Protein AF-A0A359HFS1-F1 (afdb_monomer)

Secondary structure (DSSP, 8-state):
-B-TTT--B----PPP--S-EEEEEEEE-TT--EE--S--TTHHHHHHHSSSEEEEEEEE--HHHHTT--

Solvent-accessible surface area (backbone atoms only — not comparable to full-atom values): 4448 Å² total; per-residue (Å²): 86,70,37,92,86,79,67,51,80,43,91,80,81,81,81,78,69,43,71,63,27,79,49,80,29,57,35,26,28,92,88,65,53,69,42,65,87,69,89,57,82,63,54,62,60,46,44,72,42,21,78,38,72,47,80,46,56,78,34,82,47,54,65,72,62,58,60,75,72,114

Structure (mmCIF, N/CA/C/O backbone):
data_AF-A0A359HFS1-F1
#
_entry.id   AF-A0A359HFS1-F1
#
loop_
_atom_site.group_PDB
_atom_site.id
_atom_site.type_symbol
_atom_site.label_atom_id
_atom_site.label_alt_id
_atom_site.label_comp_id
_atom_site.label_asym_id
_atom_site.label_entity_id
_atom_site.label_seq_id
_atom_site.pdbx_PDB_ins_code
_atom_site.Cartn_x
_atom_site.Cartn_y
_atom_site.Cartn_z
_atom_site.occupancy
_atom_site.B_iso_or_equiv
_atom_site.auth_seq_id
_atom_site.auth_comp_id
_atom_site.auth_asym_id
_atom_site.auth_atom_id
_atom_site.pdbx_PDB_model_num
ATOM 1 N N . MET A 1 1 ? 12.327 -1.719 -27.552 1.00 88.31 1 MET A N 1
ATOM 2 C CA . MET A 1 1 ? 12.994 -0.406 -27.434 1.00 88.31 1 MET A CA 1
ATOM 3 C C . MET A 1 1 ? 14.469 -0.694 -27.358 1.00 88.31 1 MET A C 1
ATOM 5 O O . MET A 1 1 ? 14.836 -1.600 -26.620 1.00 88.31 1 MET A O 1
ATOM 9 N N . THR A 1 2 ? 15.271 0.035 -28.119 1.00 96.00 2 THR A N 1
ATOM 10 C CA . THR A 1 2 ? 16.719 -0.160 -28.129 1.00 96.00 2 THR A CA 1
ATOM 11 C C . THR A 1 2 ? 17.320 0.440 -26.861 1.00 96.00 2 THR A C 1
ATOM 13 O O . THR A 1 2 ? 17.074 1.611 -26.555 1.00 96.00 2 THR A O 1
ATOM 16 N N . ASP A 1 3 ? 18.050 -0.371 -26.097 1.00 95.12 3 ASP A N 1
ATOM 17 C CA . ASP A 1 3 ? 18.757 0.059 -24.891 1.00 95.12 3 ASP A CA 1
ATOM 18 C C . ASP A 1 3 ? 19.918 1.002 -25.267 1.00 95.12 3 ASP A C 1
ATOM 20 O O . ASP A 1 3 ? 20.801 0.596 -26.026 1.00 95.12 3 ASP A O 1
ATOM 24 N N . PRO A 1 4 ? 19.963 2.247 -24.747 1.00 94.81 4 PRO A N 1
ATOM 25 C CA . PRO A 1 4 ? 21.027 3.193 -25.074 1.00 94.81 4 PR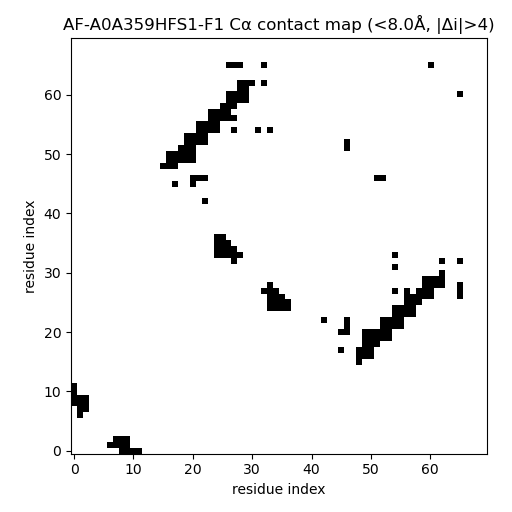O A CA 1
ATOM 26 C C . PRO A 1 4 ? 22.418 2.794 -24.551 1.00 94.81 4 PRO A C 1
ATOM 28 O O . PRO A 1 4 ? 23.397 3.416 -24.961 1.00 94.81 4 PRO A O 1
ATOM 31 N N . PHE A 1 5 ? 22.532 1.806 -23.655 1.00 95.38 5 PHE A N 1
ATOM 32 C CA . PHE A 1 5 ? 23.816 1.372 -23.095 1.00 95.38 5 PHE A CA 1
ATOM 33 C C . PHE A 1 5 ? 24.408 0.155 -23.810 1.00 95.38 5 PHE A C 1
ATOM 35 O O . PHE A 1 5 ? 25.615 0.121 -24.046 1.00 95.38 5 PHE A O 1
ATOM 42 N N . THR A 1 6 ? 23.580 -0.836 -24.150 1.00 95.81 6 THR A N 1
ATOM 43 C CA . THR A 1 6 ? 24.038 -2.086 -24.786 1.00 95.81 6 THR A CA 1
ATOM 44 C C . THR A 1 6 ? 23.763 -2.147 -26.288 1.00 95.81 6 THR A C 1
ATOM 46 O O . THR A 1 6 ? 24.468 -2.855 -27.000 1.00 95.81 6 THR A O 1
ATOM 49 N N . GLY A 1 7 ? 22.780 -1.390 -26.788 1.00 96.12 7 GLY A N 1
ATOM 50 C CA . GLY A 1 7 ? 22.295 -1.487 -28.166 1.00 96.12 7 GLY A CA 1
ATOM 51 C C . GLY A 1 7 ? 21.334 -2.654 -28.417 1.00 96.12 7 GLY A C 1
ATOM 52 O O . GLY A 1 7 ? 20.850 -2.790 -29.540 1.00 96.12 7 GLY A O 1
ATOM 53 N N . ASP A 1 8 ? 21.032 -3.467 -27.399 1.00 97.56 8 ASP A N 1
ATOM 54 C CA . ASP A 1 8 ? 20.106 -4.594 -27.511 1.00 97.56 8 ASP A CA 1
ATOM 55 C C . ASP A 1 8 ? 18.641 -4.130 -27.538 1.00 97.56 8 ASP A C 1
ATOM 57 O O . ASP A 1 8 ? 18.259 -3.121 -26.931 1.00 97.56 8 ASP A O 1
ATOM 61 N N . ASP A 1 9 ? 17.787 -4.905 -28.205 1.00 97.00 9 ASP A N 1
ATOM 62 C CA . ASP A 1 9 ? 16.347 -4.666 -28.219 1.00 97.00 9 ASP A CA 1
ATOM 63 C C . ASP A 1 9 ? 15.649 -5.365 -27.046 1.00 97.00 9 ASP A C 1
ATOM 65 O O . ASP A 1 9 ? 15.607 -6.592 -26.955 1.00 97.00 9 ASP A O 1
ATOM 69 N N . TRP A 1 10 ? 15.012 -4.569 -26.183 1.00 96.19 10 TRP A N 1
ATOM 70 C CA . TRP A 1 10 ? 14.265 -5.056 -25.021 1.00 96.19 10 TRP A CA 1
ATOM 71 C C . TRP A 1 10 ? 12.759 -4.813 -25.135 1.00 96.19 10 TRP A C 1
ATOM 73 O O . TRP A 1 10 ? 12.292 -3.828 -25.728 1.00 96.19 10 TRP A O 1
ATOM 83 N N . LEU A 1 11 ? 11.983 -5.699 -24.505 1.00 95.81 11 LEU A N 1
ATOM 84 C CA . LEU A 1 11 ? 10.565 -5.467 -24.245 1.00 95.81 11 LEU A CA 1
ATOM 85 C C . LEU A 1 11 ? 10.412 -4.344 -23.216 1.00 95.81 11 LEU A C 1
ATOM 87 O O . LEU A 1 11 ? 11.100 -4.323 -22.199 1.00 95.81 11 LEU A O 1
ATOM 91 N N . VAL A 1 12 ? 9.479 -3.427 -23.469 1.00 94.31 12 VAL A N 1
ATOM 92 C CA . VAL A 1 12 ? 9.154 -2.333 -22.547 1.00 94.31 12 VAL A CA 1
ATOM 93 C C . VAL A 1 12 ? 7.691 -2.434 -22.166 1.00 94.31 12 VAL A C 1
ATOM 95 O O . VAL A 1 12 ? 6.821 -2.562 -23.028 1.00 94.31 12 VAL A O 1
ATOM 98 N N . LEU A 1 13 ? 7.431 -2.368 -20.865 1.00 94.38 13 LEU A N 1
ATOM 99 C CA . LEU A 1 13 ? 6.091 -2.387 -20.303 1.00 94.38 13 LEU A CA 1
ATOM 100 C C . LEU A 1 13 ? 5.705 -0.984 -19.847 1.00 94.38 13 LEU A C 1
ATOM 102 O O . LEU A 1 13 ? 6.530 -0.213 -19.356 1.00 94.38 13 LEU A O 1
ATOM 106 N N . LYS A 1 14 ? 4.422 -0.658 -19.996 1.00 94.88 14 LYS A N 1
ATOM 107 C CA . LYS A 1 14 ? 3.860 0.550 -19.396 1.00 94.88 14 LYS A CA 1
ATOM 108 C C . LYS A 1 14 ? 3.832 0.376 -17.868 1.00 94.88 14 LYS A C 1
ATOM 110 O O . LYS A 1 14 ? 3.485 -0.717 -17.415 1.00 94.88 14 LYS A O 1
ATOM 115 N N . PRO A 1 15 ? 4.133 1.419 -17.072 1.00 94.81 15 PRO A N 1
ATOM 116 C CA . PRO A 1 15 ? 3.942 1.350 -15.629 1.00 94.81 15 PRO A CA 1
ATOM 117 C C . PRO A 1 15 ? 2.474 1.081 -15.283 1.00 94.81 15 PRO A C 1
ATOM 119 O O . PRO A 1 15 ? 1.556 1.559 -15.959 1.00 94.81 15 PRO A O 1
ATOM 122 N N . LEU A 1 16 ? 2.258 0.342 -14.196 1.00 94.94 16 LEU A N 1
ATOM 123 C CA . LEU A 1 16 ? 0.944 0.238 -13.574 1.00 94.94 16 LEU A CA 1
ATOM 124 C C . LEU A 1 16 ? 0.630 1.570 -12.883 1.00 94.94 16 LEU A C 1
ATOM 126 O O . LEU A 1 16 ? 1.449 2.101 -12.137 1.00 94.94 16 LEU A O 1
ATOM 130 N N . SER A 1 17 ? -0.548 2.132 -13.150 1.00 96.44 17 SER A N 1
ATOM 131 C CA . SER A 1 17 ? -1.011 3.377 -12.517 1.00 96.44 17 SER A CA 1
ATOM 132 C C . SER A 1 17 ? -2.496 3.277 -12.159 1.00 96.44 17 SER A C 1
ATOM 134 O O . SER A 1 17 ? -3.330 3.882 -12.839 1.00 96.44 17 SER A O 1
ATOM 136 N N . PRO A 1 18 ? -2.855 2.459 -11.152 1.00 97.31 18 PRO A N 1
ATOM 137 C CA . PRO A 1 18 ? -4.244 2.260 -10.757 1.00 97.31 18 PRO A CA 1
ATOM 138 C C . PRO A 1 18 ? -4.881 3.546 -10.216 1.00 97.31 18 PRO A C 1
ATOM 140 O O . PRO A 1 18 ? -4.232 4.349 -9.544 1.00 97.31 18 PRO A O 1
ATOM 143 N N . ASP A 1 19 ? -6.184 3.719 -10.432 1.00 98.44 19 ASP A N 1
ATOM 144 C CA . ASP A 1 19 ? -6.926 4.797 -9.770 1.00 98.44 19 ASP A CA 1
ATOM 145 C C . ASP A 1 19 ? -7.135 4.512 -8.276 1.00 98.44 19 ASP A C 1
ATOM 147 O O . ASP A 1 19 ? -7.120 5.440 -7.467 1.00 98.44 19 ASP A O 1
ATOM 151 N N . VAL A 1 20 ? -7.304 3.236 -7.909 1.00 98.19 20 VAL A N 1
ATOM 152 C CA . VAL A 1 20 ? -7.527 2.788 -6.530 1.00 98.19 20 VAL A CA 1
ATOM 153 C C . VAL A 1 20 ? -6.760 1.491 -6.256 1.00 98.19 20 VAL A C 1
ATOM 155 O O . VAL A 1 20 ? -6.857 0.548 -7.043 1.00 98.19 20 VAL A O 1
ATOM 158 N N . ALA A 1 21 ? -6.043 1.426 -5.134 1.00 98.00 21 ALA A N 1
ATOM 159 C CA . ALA A 1 21 ? -5.576 0.188 -4.511 1.00 98.00 21 ALA A CA 1
ATOM 160 C C . ALA A 1 21 ? -6.471 -0.177 -3.320 1.00 98.00 21 ALA A C 1
ATOM 162 O O . ALA A 1 21 ? -6.896 0.700 -2.567 1.00 98.00 21 ALA A O 1
ATOM 163 N N . VAL A 1 22 ? -6.740 -1.469 -3.134 1.00 97.75 22 VAL A N 1
ATOM 164 C CA . VAL A 1 22 ? -7.438 -1.992 -1.953 1.00 97.75 22 VAL A CA 1
ATOM 165 C C . VAL A 1 22 ? -6.519 -3.008 -1.298 1.00 97.75 22 VAL A C 1
ATOM 167 O O . VAL A 1 22 ? -6.139 -3.979 -1.946 1.00 97.75 22 VAL A O 1
ATOM 170 N N . VAL A 1 23 ? -6.162 -2.774 -0.038 1.00 97.25 23 VAL A N 1
ATOM 171 C CA . VAL A 1 23 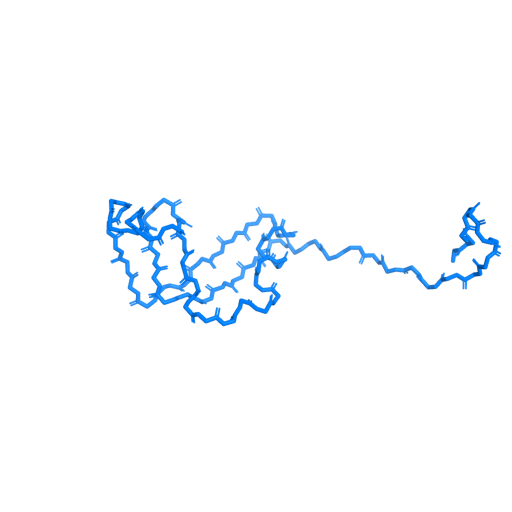? -5.252 -3.632 0.728 1.00 97.25 23 VAL A CA 1
ATOM 172 C C . VAL A 1 23 ? -5.924 -4.076 2.017 1.00 97.25 23 VAL A C 1
ATOM 174 O O . VAL A 1 23 ? -6.582 -3.277 2.684 1.00 97.25 23 VAL A O 1
ATOM 177 N N . GLN A 1 24 ? -5.755 -5.350 2.368 1.00 97.44 24 GLN A N 1
ATOM 178 C CA . GLN A 1 24 ? -6.174 -5.874 3.661 1.00 97.44 24 GLN A CA 1
ATOM 179 C C . GLN A 1 24 ? -4.964 -5.993 4.586 1.00 97.44 24 GLN A C 1
ATOM 181 O O . GLN A 1 24 ? -3.937 -6.552 4.208 1.00 97.44 24 GLN A O 1
ATOM 186 N N . VAL A 1 25 ? -5.100 -5.468 5.799 1.00 97.75 25 VAL A N 1
ATOM 187 C CA . VAL A 1 25 ? -4.059 -5.460 6.829 1.00 97.75 25 VAL A CA 1
ATOM 188 C C . VAL A 1 25 ? -4.622 -5.959 8.152 1.00 97.75 25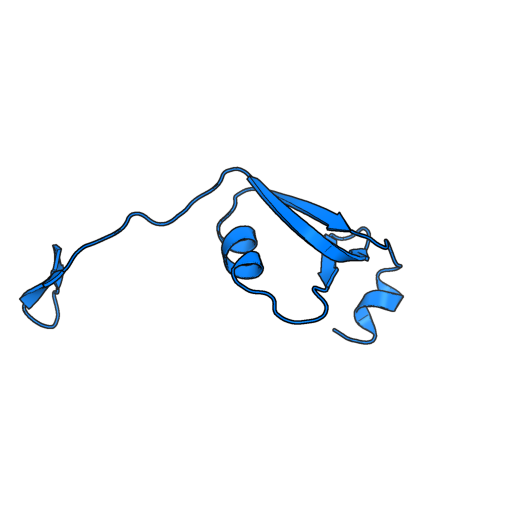 VAL A C 1
ATOM 190 O O . VAL A 1 25 ? -5.829 -5.911 8.393 1.00 97.75 25 VAL A O 1
ATOM 193 N N . GLN A 1 26 ? -3.751 -6.427 9.037 1.00 97.50 26 GLN A N 1
ATOM 194 C CA . GLN A 1 26 ? -4.175 -6.900 10.352 1.00 97.50 26 GLN A CA 1
ATOM 195 C C . GLN A 1 26 ? -4.410 -5.734 11.322 1.00 97.50 26 GLN A C 1
ATOM 197 O O . GLN A 1 26 ? -5.324 -5.788 12.143 1.00 97.50 26 GLN A O 1
ATOM 202 N N . VAL A 1 27 ? -3.598 -4.676 11.241 1.00 97.69 27 VAL A N 1
ATOM 203 C CA . VAL A 1 27 ? -3.673 -3.522 12.148 1.00 97.69 27 VAL A CA 1
ATOM 204 C C . VAL A 1 27 ? -3.568 -2.224 11.355 1.00 97.69 27 VAL A C 1
ATOM 206 O O . VAL A 1 27 ? -2.726 -2.108 10.466 1.00 97.69 27 VAL A O 1
ATOM 209 N N . ALA A 1 28 ? -4.406 -1.242 11.687 1.00 98.06 28 ALA A N 1
ATOM 210 C CA . ALA A 1 28 ? -4.309 0.115 11.153 1.00 98.06 28 ALA A CA 1
ATOM 211 C C . ALA A 1 28 ? 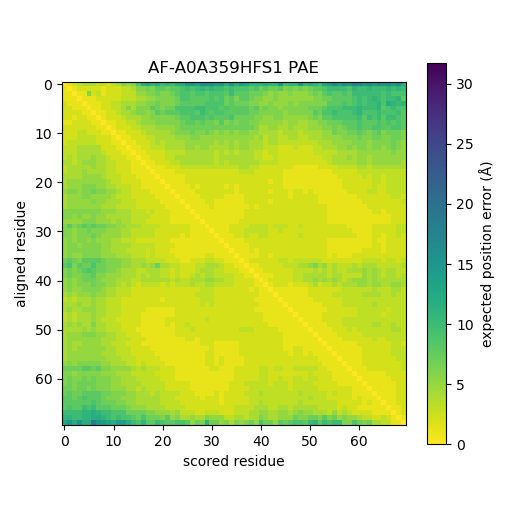-4.783 1.153 12.176 1.00 98.06 28 ALA A C 1
ATOM 213 O O . ALA A 1 28 ? -5.469 0.797 13.134 1.00 98.06 28 ALA A O 1
ATOM 214 N N . ASP A 1 29 ? -4.457 2.424 11.967 1.00 98.31 29 ASP A N 1
ATOM 215 C CA . ASP A 1 29 ? -5.007 3.548 12.729 1.00 98.31 29 ASP A CA 1
ATOM 216 C C . ASP A 1 29 ? -5.859 4.493 11.859 1.00 98.31 29 ASP A C 1
ATOM 218 O O . ASP A 1 29 ? -6.014 4.295 10.652 1.00 98.31 29 ASP A O 1
ATOM 222 N N . GLU A 1 30 ? -6.443 5.519 12.483 1.00 97.38 30 GLU A N 1
ATOM 223 C CA . GLU A 1 30 ? -7.298 6.507 11.805 1.00 97.38 30 GLU A CA 1
ATOM 224 C C . GLU A 1 30 ? -6.531 7.451 10.861 1.00 97.38 30 GLU A C 1
ATOM 226 O O . GLU A 1 30 ? -7.143 8.062 9.986 1.00 97.38 30 GLU A O 1
ATOM 231 N N . GLU A 1 31 ? -5.203 7.559 10.996 1.00 97.00 31 GLU A N 1
ATOM 232 C CA . GLU A 1 31 ? -4.356 8.352 10.092 1.00 97.00 31 GLU A CA 1
ATOM 233 C C . GLU A 1 31 ? -4.006 7.584 8.804 1.00 97.00 31 GLU A C 1
ATOM 235 O O . GLU A 1 31 ? -3.449 8.161 7.869 1.00 97.00 31 GLU A O 1
ATOM 240 N N . GLY A 1 32 ? -4.345 6.293 8.734 1.00 95.62 32 GLY A N 1
ATOM 241 C CA . GLY A 1 32 ? -4.020 5.415 7.614 1.00 95.62 32 GLY A CA 1
ATOM 242 C C . GLY A 1 32 ? -2.663 4.723 7.747 1.00 95.62 32 GLY A C 1
ATOM 243 O O . GLY A 1 32 ? -2.221 4.083 6.790 1.00 95.62 32 GLY A O 1
ATOM 244 N N . ASN A 1 33 ? -2.010 4.803 8.914 1.00 96.94 33 ASN A N 1
ATOM 245 C CA . ASN A 1 33 ? -0.871 3.942 9.214 1.00 96.94 33 ASN A CA 1
ATOM 246 C C . ASN A 1 33 ? -1.376 2.499 9.268 1.00 96.94 33 ASN A C 1
ATOM 248 O O . ASN A 1 33 ? -2.401 2.216 9.887 1.00 96.94 33 ASN A O 1
ATOM 252 N N . ALA A 1 34 ? -0.669 1.585 8.611 1.00 96.69 34 ALA A N 1
ATOM 253 C CA . ALA A 1 34 ? -1.125 0.216 8.425 1.00 96.69 34 ALA A CA 1
ATOM 254 C C . ALA A 1 34 ? 0.041 -0.767 8.542 1.00 96.69 34 ALA A C 1
ATOM 256 O O . ALA A 1 34 ? 1.133 -0.512 8.036 1.00 96.69 34 ALA A O 1
ATOM 257 N N . GLN A 1 35 ? -0.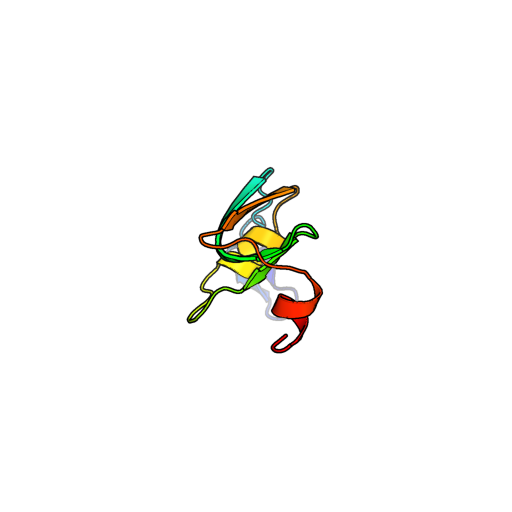205 -1.905 9.186 1.00 96.62 35 GLN A N 1
ATOM 258 C CA . GLN A 1 35 ? 0.780 -2.958 9.393 1.00 96.62 35 GLN A CA 1
ATOM 259 C C . GLN A 1 35 ? 0.298 -4.269 8.783 1.00 96.62 35 GLN A C 1
ATOM 261 O O . GLN A 1 35 ? -0.714 -4.838 9.196 1.00 96.62 35 GLN A O 1
ATOM 266 N N . ILE A 1 36 ? 1.081 -4.763 7.824 1.00 96.44 36 ILE A N 1
ATOM 267 C CA . ILE A 1 36 ? 0.982 -6.136 7.339 1.00 96.44 36 ILE A CA 1
ATOM 268 C C . ILE A 1 36 ? 1.905 -6.988 8.205 1.00 96.44 36 ILE A C 1
ATOM 270 O O . ILE A 1 36 ? 3.131 -6.858 8.146 1.00 96.44 36 ILE A O 1
ATOM 274 N N . LEU A 1 37 ? 1.311 -7.855 9.018 1.00 94.31 37 LEU A N 1
ATOM 275 C CA . LEU A 1 37 ? 2.039 -8.825 9.823 1.00 94.31 37 LEU A CA 1
ATOM 276 C C . LEU A 1 37 ? 2.429 -10.007 8.927 1.00 94.31 37 LEU A C 1
ATOM 278 O O . LEU A 1 37 ? 1.572 -10.771 8.482 1.00 94.31 37 LEU A O 1
ATOM 282 N N . GLY A 1 38 ? 3.728 -10.142 8.651 1.00 93.19 38 GLY A N 1
ATOM 283 C CA . GLY A 1 38 ? 4.274 -11.172 7.765 1.00 93.19 38 GLY A CA 1
ATOM 284 C C . GLY A 1 38 ? 4.676 -10.636 6.381 1.00 93.19 38 GLY A C 1
ATOM 285 O O . GLY A 1 38 ? 5.060 -9.470 6.262 1.00 93.19 38 GLY A O 1
ATOM 286 N N . PRO A 1 39 ? 4.675 -11.482 5.333 1.00 94.12 39 PRO A N 1
ATOM 287 C CA . PRO A 1 39 ? 5.125 -11.086 4.001 1.00 94.12 39 PRO A CA 1
ATOM 288 C C . PRO A 1 39 ? 4.182 -10.050 3.379 1.00 94.12 39 PRO A C 1
ATOM 290 O O . PRO A 1 39 ? 2.965 -10.223 3.371 1.00 94.12 39 PRO A O 1
ATOM 293 N N . ARG A 1 40 ? 4.762 -8.979 2.830 1.00 93.38 40 ARG A N 1
ATOM 294 C CA . ARG A 1 40 ? 4.020 -7.850 2.243 1.00 93.38 40 ARG A CA 1
ATOM 295 C C . ARG A 1 40 ? 3.673 -8.051 0.771 1.00 93.38 40 ARG A C 1
ATOM 297 O O . ARG A 1 40 ? 2.738 -7.416 0.289 1.00 93.38 40 ARG A O 1
ATOM 304 N N . TRP A 1 41 ? 4.377 -8.956 0.092 1.00 93.62 41 TRP A N 1
ATOM 305 C CA . TRP A 1 41 ? 4.213 -9.215 -1.340 1.00 93.62 41 TRP A CA 1
ATOM 306 C C . TRP A 1 41 ? 4.235 -7.900 -2.136 1.00 93.62 41 TRP A C 1
ATOM 308 O O . TRP A 1 41 ? 5.105 -7.075 -1.886 1.00 93.62 41 TRP A O 1
ATOM 318 N N . GLU A 1 42 ? 3.284 -7.691 -3.040 1.00 93.75 42 GLU A N 1
ATOM 319 C CA . GLU A 1 42 ? 3.207 -6.548 -3.954 1.00 93.75 42 GLU A CA 1
ATOM 320 C C . GLU A 1 42 ? 2.339 -5.408 -3.395 1.00 93.75 42 GLU A C 1
ATOM 322 O O . GLU A 1 42 ? 2.050 -4.434 -4.096 1.00 93.75 42 GLU A O 1
ATOM 327 N N . ASN A 1 43 ? 1.854 -5.533 -2.151 1.00 95.31 43 ASN A N 1
ATOM 328 C CA . ASN A 1 43 ? 0.919 -4.570 -1.567 1.00 95.31 43 ASN A CA 1
ATOM 329 C C . ASN A 1 43 ? 1.551 -3.180 -1.458 1.00 95.31 43 ASN A C 1
ATOM 331 O O . ASN A 1 43 ? 0.878 -2.179 -1.699 1.00 95.31 43 ASN A O 1
ATOM 335 N N . GLU A 1 44 ? 2.842 -3.094 -1.125 1.00 94.75 44 GLU A N 1
ATOM 336 C CA . GLU A 1 44 ? 3.524 -1.803 -1.030 1.00 94.75 44 GLU A CA 1
ATOM 337 C C . GLU A 1 44 ? 3.612 -1.108 -2.389 1.00 94.75 44 GLU A C 1
ATOM 339 O O . GLU A 1 44 ? 3.341 0.089 -2.497 1.00 94.75 44 GLU A O 1
ATOM 344 N N . GLU A 1 45 ? 3.977 -1.849 -3.428 1.00 96.12 45 GLU A N 1
ATOM 345 C CA . GLU A 1 45 ? 4.085 -1.374 -4.800 1.00 96.12 45 GLU A CA 1
ATOM 346 C C . GLU A 1 45 ? 2.713 -0.959 -5.330 1.00 96.12 45 GLU A C 1
ATOM 348 O O . GLU A 1 45 ? 2.580 0.119 -5.908 1.00 96.12 45 GLU A O 1
ATOM 353 N N . GLN A 1 46 ? 1.679 -1.769 -5.083 1.00 96.06 46 GLN A N 1
ATOM 354 C CA . GLN A 1 46 ? 0.306 -1.484 -5.489 1.00 96.06 46 GLN A CA 1
ATOM 355 C C . GLN A 1 46 ? -0.215 -0.195 -4.844 1.00 96.06 46 GLN A C 1
ATOM 357 O O . GLN A 1 46 ? -0.767 0.662 -5.538 1.00 96.06 46 GLN A O 1
ATOM 362 N N . VAL A 1 47 ? -0.013 -0.042 -3.531 1.00 97.06 47 VAL A N 1
ATOM 363 C CA . VAL A 1 47 ? -0.418 1.147 -2.772 1.00 97.06 47 VAL A CA 1
ATOM 364 C C . VAL A 1 47 ? 0.317 2.382 -3.289 1.00 97.06 47 VAL A C 1
ATOM 366 O O . VAL A 1 47 ? -0.333 3.373 -3.622 1.00 97.06 47 VAL A O 1
ATOM 369 N N . LYS A 1 48 ? 1.647 2.316 -3.436 1.00 95.81 48 LYS A N 1
ATOM 370 C CA . LYS A 1 48 ? 2.478 3.444 -3.897 1.00 95.81 48 LYS A CA 1
ATOM 371 C C . LYS A 1 48 ? 2.211 3.833 -5.355 1.00 95.81 48 LYS A C 1
ATOM 373 O O . LYS A 1 48 ? 2.350 5.002 -5.701 1.00 95.81 48 LYS A O 1
ATOM 378 N N . ALA A 1 49 ? 1.838 2.880 -6.210 1.00 97.50 49 ALA A N 1
ATOM 379 C CA . ALA A 1 49 ? 1.531 3.136 -7.619 1.00 97.50 49 ALA A CA 1
ATOM 380 C C . ALA A 1 49 ? 0.125 3.719 -7.846 1.00 97.50 49 ALA A C 1
ATOM 382 O O . ALA A 1 49 ? -0.164 4.227 -8.934 1.00 97.50 49 ALA A O 1
ATOM 383 N N . SER A 1 50 ? -0.767 3.612 -6.859 1.00 98.00 50 SER A N 1
ATOM 384 C CA . SER A 1 50 ? -2.165 4.023 -6.986 1.00 98.00 50 SER A CA 1
ATOM 385 C C . SER A 1 50 ? -2.397 5.499 -6.651 1.00 98.00 50 SER A C 1
ATOM 387 O O . SER A 1 50 ? -1.694 6.090 -5.835 1.00 98.00 50 SER A O 1
ATOM 389 N N . LYS A 1 51 ? -3.423 6.115 -7.255 1.00 98.12 51 LYS A N 1
ATOM 390 C CA . LYS A 1 51 ? -3.825 7.499 -6.920 1.00 98.12 51 LYS A CA 1
ATOM 391 C C . LYS A 1 51 ? -4.524 7.605 -5.562 1.00 98.12 51 LYS A C 1
ATOM 393 O O . LYS A 1 51 ? -4.529 8.678 -4.960 1.00 98.12 51 LYS A O 1
ATOM 398 N N . ARG A 1 52 ? -5.194 6.534 -5.129 1.00 98.00 52 ARG A N 1
ATOM 399 C CA . ARG A 1 52 ? -5.951 6.442 -3.875 1.00 98.00 52 ARG A CA 1
ATOM 400 C C . ARG A 1 52 ? -5.822 5.037 -3.306 1.00 98.00 52 ARG A C 1
ATOM 402 O O . ARG A 1 52 ? -5.875 4.072 -4.060 1.00 98.00 52 ARG A O 1
ATOM 409 N N . THR A 1 53 ? -5.790 4.932 -1.985 1.00 98.06 53 THR A N 1
ATOM 410 C CA . THR A 1 53 ? -5.712 3.645 -1.290 1.00 98.06 53 THR A CA 1
ATOM 411 C C . THR A 1 53 ? -6.873 3.495 -0.325 1.00 98.06 53 THR A C 1
ATOM 413 O O . THR A 1 53 ? -7.187 4.417 0.425 1.00 98.06 53 THR A O 1
ATOM 416 N N . ILE A 1 54 ? -7.498 2.321 -0.343 1.00 98.31 54 ILE A N 1
ATOM 417 C CA . ILE A 1 54 ? -8.478 1.877 0.642 1.00 98.31 54 ILE A CA 1
ATOM 418 C C . ILE A 1 54 ? -7.816 0.788 1.480 1.00 98.31 54 ILE A C 1
ATOM 420 O O . ILE A 1 54 ? -7.424 -0.255 0.955 1.00 98.31 54 ILE A O 1
ATOM 424 N N . VAL A 1 55 ? -7.704 1.033 2.783 1.00 97.94 55 VAL A N 1
ATOM 425 C CA . VAL A 1 55 ? -7.186 0.060 3.747 1.00 97.94 55 VAL A CA 1
ATOM 426 C C . VAL A 1 55 ? -8.365 -0.608 4.443 1.00 97.94 55 VAL A C 1
ATOM 428 O O . VAL A 1 55 ? -9.195 0.059 5.056 1.00 97.94 55 VAL A O 1
ATOM 431 N N . ILE A 1 56 ? -8.435 -1.931 4.349 1.00 98.19 56 ILE A N 1
ATOM 432 C CA . ILE A 1 56 ? -9.353 -2.767 5.119 1.00 98.19 56 ILE A CA 1
ATOM 433 C C . ILE A 1 56 ? -8.541 -3.358 6.267 1.00 98.19 56 ILE A C 1
ATOM 435 O O . ILE A 1 56 ? -7.568 -4.065 6.023 1.00 98.19 56 ILE A O 1
ATOM 439 N N . THR A 1 57 ? -8.914 -3.067 7.512 1.00 98.12 57 THR A N 1
ATOM 440 C CA . THR A 1 57 ? -8.182 -3.554 8.688 1.00 98.12 57 THR A CA 1
ATOM 441 C C . THR A 1 57 ? -9.013 -4.528 9.512 1.00 98.12 57 THR A C 1
ATOM 443 O O . THR A 1 57 ? -10.215 -4.324 9.690 1.00 98.12 57 THR A O 1
ATOM 446 N N . GLU A 1 58 ? -8.375 -5.566 10.050 1.00 98.38 58 GLU A N 1
ATOM 447 C CA . GLU A 1 58 ? -8.988 -6.442 11.058 1.00 98.38 58 GLU A CA 1
ATOM 448 C C . GLU A 1 58 ? -9.131 -5.736 12.412 1.00 98.38 58 GLU A C 1
ATOM 450 O O . GLU A 1 58 ? -10.047 -6.033 13.184 1.00 98.38 58 GLU A O 1
ATOM 455 N N . ARG A 1 59 ? -8.230 -4.791 12.715 1.00 98.06 59 ARG A N 1
ATOM 456 C CA . ARG A 1 59 ? -8.245 -4.035 13.967 1.00 98.06 59 ARG A CA 1
ATOM 457 C C 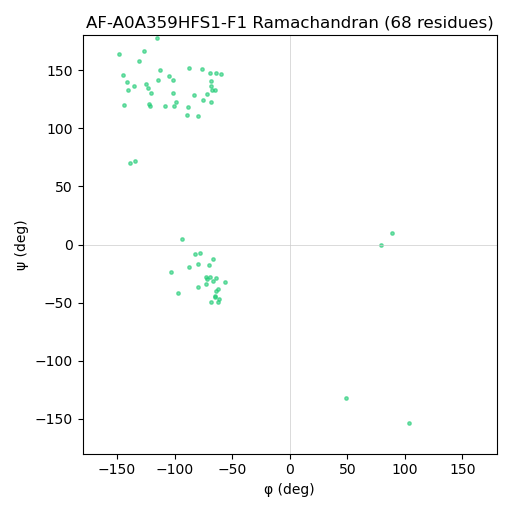. ARG A 1 59 ? -7.800 -2.591 13.767 1.00 98.06 59 ARG A C 1
ATOM 459 O O . ARG A 1 59 ? -6.661 -2.321 13.391 1.00 98.06 59 ARG A O 1
ATOM 466 N N . LEU A 1 60 ? -8.697 -1.669 14.107 1.00 98.12 60 LEU A N 1
ATOM 467 C CA . LEU A 1 60 ? -8.373 -0.255 14.254 1.00 98.12 60 LEU A CA 1
ATOM 468 C C . LEU A 1 60 ? -7.787 -0.007 15.653 1.00 98.12 60 LEU A C 1
ATOM 470 O O . LEU A 1 60 ? -8.369 -0.436 16.653 1.00 98.12 60 LEU A O 1
ATOM 474 N N . VAL A 1 61 ? -6.634 0.650 15.730 1.00 98.00 61 VAL A N 1
ATOM 475 C CA . VAL A 1 61 ? -5.910 0.950 16.977 1.00 98.00 61 VAL A CA 1
ATOM 476 C C . VAL A 1 61 ? -5.603 2.443 17.068 1.00 98.00 61 VAL A C 1
ATOM 478 O O . VAL A 1 61 ? -5.723 3.169 16.085 1.00 98.00 61 VAL A O 1
ATOM 481 N N . SER A 1 62 ? -5.197 2.923 18.247 1.00 98.19 62 SER A N 1
ATOM 482 C CA . SER A 1 62 ? -4.722 4.303 18.359 1.00 98.19 62 SER A CA 1
ATOM 483 C C . SER A 1 62 ? -3.382 4.477 17.641 1.00 98.19 62 SER A C 1
ATOM 485 O O . SER A 1 62 ? -2.531 3.584 17.656 1.00 98.19 62 SER A O 1
ATOM 487 N N . THR A 1 63 ? -3.150 5.666 17.089 1.00 97.88 63 THR A N 1
ATOM 488 C CA . THR A 1 63 ? -1.861 6.044 16.494 1.00 97.88 63 THR A CA 1
ATOM 489 C C . THR A 1 63 ? -0.696 5.901 17.477 1.00 97.88 63 THR A C 1
ATOM 491 O O . THR A 1 63 ? 0.414 5.549 17.090 1.00 97.88 63 THR A O 1
ATOM 494 N N . GLU A 1 64 ? -0.927 6.118 18.775 1.00 97.19 64 GLU A N 1
ATOM 495 C CA . GLU A 1 64 ? 0.101 5.875 19.792 1.00 97.19 64 GLU A CA 1
ATOM 496 C C . GLU A 1 64 ? 0.485 4.391 19.870 1.00 97.19 64 GLU A C 1
ATOM 498 O O . GLU A 1 64 ? 1.662 4.071 20.008 1.00 97.19 64 GLU A O 1
ATOM 503 N N . MET A 1 65 ? -0.490 3.482 19.767 1.00 95.94 65 MET A N 1
ATOM 504 C CA . MET A 1 65 ? -0.255 2.042 19.841 1.00 95.94 65 MET A CA 1
ATOM 505 C C . MET A 1 65 ? 0.526 1.547 18.623 1.00 95.94 65 MET A C 1
ATOM 507 O O . MET A 1 65 ? 1.552 0.894 18.806 1.00 95.94 65 MET A O 1
ATOM 511 N N . ILE A 1 66 ? 0.098 1.904 17.405 1.00 96.31 66 ILE A N 1
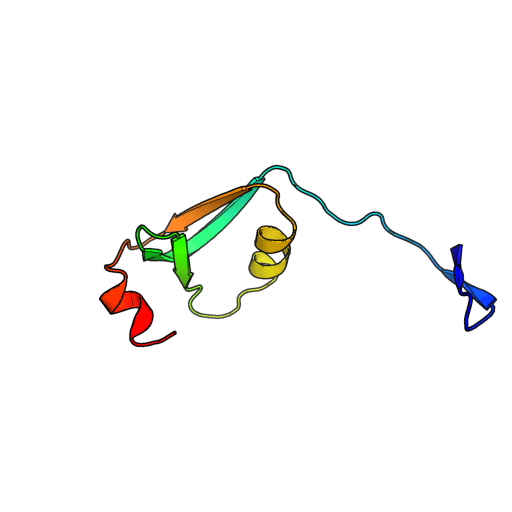ATOM 512 C CA . ILE A 1 66 ? 0.745 1.412 16.177 1.00 96.31 66 ILE A CA 1
ATOM 513 C C . ILE A 1 66 ? 2.198 1.897 16.053 1.00 96.31 66 ILE A C 1
ATOM 515 O O . ILE A 1 66 ? 3.048 1.1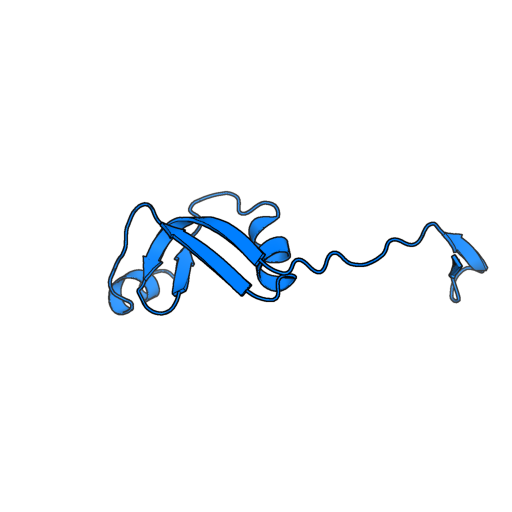99 15.514 1.00 96.31 66 ILE A O 1
ATOM 519 N N . ARG A 1 67 ? 2.520 3.066 16.625 1.00 95.38 67 ARG A N 1
ATOM 520 C CA . ARG A 1 67 ? 3.874 3.642 16.616 1.00 95.38 67 ARG A CA 1
ATOM 521 C C . ARG A 1 67 ? 4.839 3.023 17.629 1.00 95.38 67 ARG A C 1
ATOM 523 O O . ARG A 1 67 ? 6.015 3.378 17.610 1.00 95.38 67 ARG A O 1
ATOM 530 N N . ARG A 1 68 ? 4.386 2.138 18.525 1.00 95.56 68 ARG A N 1
ATOM 531 C CA . ARG A 1 68 ? 5.283 1.460 19.484 1.00 95.56 68 ARG A CA 1
ATOM 532 C C . ARG A 1 68 ? 6.218 0.467 18.798 1.00 95.56 68 ARG A C 1
ATOM 534 O O . ARG A 1 68 ? 7.318 0.245 19.295 1.00 95.56 68 ARG A O 1
ATOM 541 N N . GLU A 1 69 ? 5.789 -0.084 17.667 1.00 88.88 69 GLU A N 1
ATOM 542 C CA . GLU A 1 69 ? 6.535 -1.052 16.859 1.00 88.88 69 GLU A CA 1
ATOM 543 C C . GLU A 1 69 ? 6.440 -0.655 15.374 1.00 88.88 69 GLU A C 1
ATOM 545 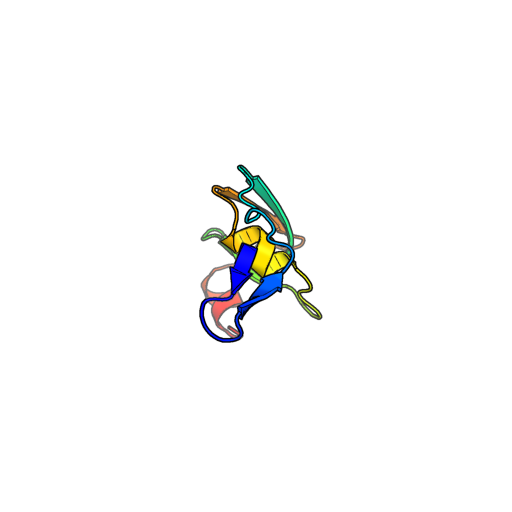O O . GLU A 1 69 ? 5.672 -1.267 14.635 1.00 88.88 69 GLU A O 1
ATOM 550 N N . PRO A 1 70 ? 7.131 0.423 14.956 1.00 81.69 70 PRO A N 1
ATOM 551 C CA . PRO A 1 70 ? 7.005 0.987 13.613 1.00 81.69 70 PRO A CA 1
ATOM 552 C C . PRO A 1 70 ? 7.623 0.110 12.513 1.00 81.69 70 PRO A C 1
ATOM 554 O O . PRO A 1 70 ? 8.689 -0.504 12.753 1.00 81.69 70 PRO A O 1
#

Radius of gyration: 17.52 Å; Cα contacts (8 Å, |Δi|>4): 100; chains: 1; bounding box: 33×20×48 Å

Foldseek 3Di:
DQDPPPRDDDDDDDDDAAQEAEDEAAEAEPVGRGDHDDDPPCSVVRCVRYNYYHYHYNDYDHPVVSVVPD

Sequence (70 aa):
MTDPFTGDDWLVLKPLSPDVAVVQVQVADEEGNAQILGPRWENEEQVKASKRTIVITERLVSTEMIRREP

Nearest PDB structures (foldseek):
  1poi-assembly1_A  TM=9.768E-01  e=2.732E-03  Acidaminococcus fermentans
  3k6m-assembly1_B  TM=7.995E-01  e=2.474E-02  Sus scrofa
  3dlx-assembly1_A  TM=7.993E-01  e=7.698E-02  Homo sapiens

Mean predicted aligned error: 3.47 Å

pLDDT: mean 96.11, std 2.61, range [81.69, 98.44]